Protein AF-A0A4Y8SHI6-F1 (afdb_monomer)

Nearest PDB structures (foldseek):
  4oyd-assembly2_D  TM=6.659E-01  e=3.095E+00  synthetic construct
  1is1-assembly1_A  TM=7.282E-01  e=4.621E+00  Vibrio parahaemolyticus
  3lf9-assembly1_A  TM=6.089E-01  e=2.760E+00  synthetic construct

Sequence (114 aa):
MGCCAHSPGGAVLSSLAGIPQPWLDELYDSSALVTDPDGRAAVLNEMAYAARRRREVDASMLSDMLELVEAARTWALLEHEEAWAIGLLRYESAEEWERDEPGRIVVGRTPEEG

Foldseek 3Di:
DDDDDDDDPCPVVVLCVLPDPVLVVLLPPLVVCLQPVPVSLVVSLVVLVVCVVVVSDDPVSSVVSNVSSVVSSVVSPVSNVVCVVVVVDDPPPVVVVCVVDVPPDPPDDDPDDD

pLDDT: mean 78.76, std 22.14, range [39.06, 98.81]

Mean predicted aligned error: 13.6 Å

Secondary structure (DSSP, 8-state):
----------TTTSSSTTS-HHHHHHHH-HHHHHHSHHHHHHHHHHHHHHHHHTTSS-HHHHHHHHHHHHHHHHHHHHHHHHHHHTTSS----HHHHHHH-TT----PPP----

Solvent-accessible surface area (backbone atoms only — not comparable to full-atom values): 7009 Å² total; per-residue (Å²): 141,79,84,89,87,83,82,76,95,53,77,76,63,67,71,55,66,69,60,60,62,75,60,50,56,58,69,66,36,54,68,57,29,31,74,36,24,69,65,47,36,52,51,52,48,52,50,45,54,49,37,41,75,71,62,64,38,57,7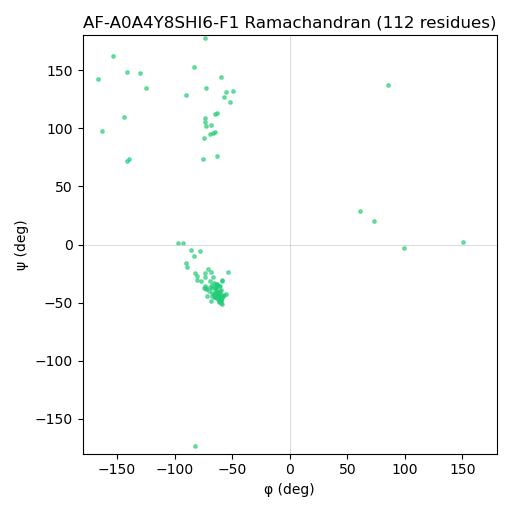4,65,54,44,49,54,50,51,52,50,38,54,53,51,28,57,51,17,49,54,49,30,55,48,33,46,75,73,57,75,49,72,83,81,46,72,66,58,62,50,67,77,53,81,75,80,77,80,79,72,77,79,84,87,77,136

Radius of gyration: 23.11 Å; Cα contacts (8 Å, |Δi|>4): 61; chains: 1; bounding box: 76×30×65 Å

Structure (mmCIF, N/CA/C/O backbone):
data_AF-A0A4Y8SHI6-F1
#
_entry.id   AF-A0A4Y8SHI6-F1
#
loop_
_atom_site.group_PDB
_atom_site.id
_atom_site.type_symbol
_atom_site.label_atom_id
_atom_site.label_alt_id
_atom_site.label_comp_id
_atom_site.label_asym_id
_atom_site.label_entity_id
_atom_site.label_seq_id
_atom_site.pdbx_PDB_ins_code
_atom_site.Cartn_x
_atom_site.Cartn_y
_atom_site.Cartn_z
_atom_site.occupancy
_atom_site.B_iso_or_equiv
_atom_site.auth_seq_id
_atom_site.auth_comp_id
_atom_site.auth_asym_id
_atom_site.auth_atom_id
_atom_site.pdbx_PDB_model_num
ATOM 1 N N . MET A 1 1 ? 39.227 3.615 28.212 1.00 39.31 1 MET A N 1
ATOM 2 C CA . MET A 1 1 ? 38.846 2.202 28.441 1.00 39.31 1 MET A CA 1
ATOM 3 C C . MET A 1 1 ? 37.413 2.207 28.945 1.00 39.31 1 MET A C 1
ATOM 5 O O . MET A 1 1 ? 37.201 2.751 30.011 1.00 39.31 1 MET A O 1
ATOM 9 N N . GLY A 1 2 ? 36.379 1.769 28.243 1.00 42.31 2 GLY A N 1
ATOM 10 C CA . GLY A 1 2 ? 36.229 1.228 26.898 1.00 42.31 2 GLY A CA 1
ATOM 11 C C . GLY A 1 2 ? 34.793 1.510 26.429 1.00 42.31 2 GLY A C 1
ATOM 12 O O . GLY A 1 2 ? 33.929 1.863 27.227 1.00 42.31 2 GLY A O 1
ATOM 13 N N . CYS A 1 3 ? 34.599 1.426 25.120 1.00 40.16 3 CYS A N 1
ATOM 14 C CA . CYS A 1 3 ? 33.350 1.645 24.403 1.00 40.16 3 CYS A CA 1
ATOM 15 C C . CYS A 1 3 ? 32.343 0.486 24.579 1.00 40.16 3 CYS A C 1
ATOM 17 O O . CYS A 1 3 ? 32.707 -0.571 25.091 1.00 40.16 3 CYS A O 1
ATOM 19 N N . CYS A 1 4 ? 31.157 0.686 23.975 1.00 39.06 4 CYS A N 1
ATOM 20 C CA . CYS A 1 4 ? 30.141 -0.308 23.566 1.00 39.06 4 CYS A CA 1
ATOM 21 C C . CYS A 1 4 ? 29.138 -0.707 24.670 1.00 39.06 4 CYS A C 1
ATOM 23 O O . CYS A 1 4 ? 29.529 -0.958 25.796 1.00 39.06 4 CYS A O 1
ATOM 25 N N . ALA A 1 5 ? 27.829 -0.845 24.457 1.00 48.09 5 ALA A N 1
ATOM 26 C CA . ALA A 1 5 ? 26.960 -0.689 23.295 1.00 48.09 5 ALA A CA 1
ATOM 27 C C . ALA A 1 5 ? 25.503 -0.670 23.801 1.00 48.09 5 ALA A C 1
ATOM 29 O O . ALA A 1 5 ? 25.164 -1.449 24.690 1.00 48.09 5 ALA A O 1
ATOM 30 N N . HIS A 1 6 ? 24.642 0.151 23.198 1.00 39.56 6 HIS A N 1
ATOM 31 C CA . HIS A 1 6 ? 23.271 -0.252 22.868 1.00 39.56 6 HIS A CA 1
ATOM 32 C C . HIS A 1 6 ? 22.707 0.720 21.830 1.00 39.56 6 HIS A C 1
ATOM 34 O O . HIS A 1 6 ? 22.259 1.818 22.145 1.00 39.56 6 HIS A O 1
ATOM 40 N N . SER A 1 7 ? 22.777 0.307 20.568 1.00 60.56 7 SER A N 1
ATOM 41 C CA . SER A 1 7 ? 21.741 0.665 19.601 1.00 60.56 7 SER A CA 1
ATOM 42 C C . SER A 1 7 ? 20.605 -0.354 19.785 1.00 60.56 7 SER A C 1
ATOM 44 O O . SER A 1 7 ? 20.878 -1.476 20.221 1.00 60.56 7 SER A O 1
ATOM 46 N N . PRO A 1 8 ? 19.353 -0.003 19.471 1.00 52.66 8 PRO A N 1
ATOM 47 C CA . PRO A 1 8 ? 18.945 -0.291 18.102 1.00 52.66 8 PRO A CA 1
ATOM 48 C C . PRO A 1 8 ? 18.068 0.803 17.489 1.00 52.66 8 PRO A C 1
ATOM 50 O O . PRO A 1 8 ? 17.258 1.446 18.155 1.00 52.66 8 PRO A O 1
ATOM 53 N N . GLY A 1 9 ? 18.197 0.964 16.173 1.00 46.09 9 GLY A N 1
ATOM 54 C CA . GLY A 1 9 ? 17.238 1.670 15.328 1.00 46.09 9 GLY A CA 1
ATOM 55 C C . GLY A 1 9 ? 15.871 0.979 15.323 1.00 46.09 9 GLY A C 1
ATOM 56 O O . GLY A 1 9 ? 15.524 0.295 14.371 1.00 46.09 9 GLY A O 1
ATOM 57 N N . GLY A 1 10 ? 15.102 1.153 16.399 1.00 39.72 10 GLY A N 1
ATOM 58 C CA . GLY A 1 10 ? 13.770 0.566 16.589 1.00 39.72 10 GLY A CA 1
ATOM 59 C C . GLY A 1 10 ? 12.598 1.488 16.242 1.00 39.72 10 GLY A C 1
ATOM 60 O O . GLY A 1 10 ? 11.451 1.087 16.402 1.00 39.72 10 GLY A O 1
ATOM 61 N N . ALA A 1 11 ? 12.846 2.714 15.774 1.00 45.44 11 ALA A N 1
ATOM 62 C CA . ALA A 1 11 ? 11.770 3.682 15.537 1.00 45.44 11 ALA A CA 1
ATOM 63 C C . ALA A 1 11 ? 10.842 3.300 14.366 1.00 45.44 11 ALA A C 1
ATOM 65 O O . ALA A 1 11 ? 9.686 3.703 14.363 1.00 45.44 11 ALA A O 1
ATOM 66 N N . VAL A 1 12 ? 11.309 2.481 13.416 1.00 50.34 12 VAL A N 1
ATOM 67 C CA . VAL A 1 12 ? 10.492 2.041 12.269 1.00 50.34 12 VAL A CA 1
ATOM 68 C C . VAL A 1 12 ? 9.571 0.857 12.592 1.00 50.34 12 VAL A C 1
ATOM 70 O O . VAL A 1 12 ? 8.528 0.716 11.968 1.00 50.34 12 VAL A O 1
ATOM 73 N N . LEU A 1 13 ? 9.890 0.033 13.601 1.00 45.22 13 LEU A N 1
ATOM 74 C CA . LEU A 1 13 ? 9.081 -1.151 13.940 1.00 45.22 13 LEU A CA 1
ATOM 75 C C . LEU A 1 13 ? 7.950 -0.865 14.942 1.00 45.22 13 LEU A C 1
ATOM 77 O O . LEU A 1 13 ? 6.986 -1.624 14.988 1.00 45.22 13 LEU A O 1
ATOM 81 N N . SER A 1 14 ? 8.008 0.238 15.699 1.00 50.69 14 SER A N 1
ATOM 82 C CA . SER A 1 14 ? 6.892 0.641 16.574 1.00 50.69 14 SER A CA 1
ATOM 83 C C . SER A 1 14 ? 5.664 1.161 15.809 1.00 50.69 14 SER A C 1
ATOM 85 O O . SER A 1 14 ? 4.574 1.129 16.370 1.00 50.69 14 SER A O 1
ATOM 87 N N . SER A 1 15 ? 5.814 1.613 14.555 1.00 58.06 15 SER A N 1
ATOM 88 C CA . SER A 1 15 ? 4.712 2.136 13.716 1.00 58.06 15 SER A CA 1
ATOM 89 C C . SER A 1 15 ? 3.869 1.027 13.062 1.00 58.06 15 SER A C 1
ATOM 91 O O . SER A 1 15 ? 2.673 1.203 12.861 1.00 58.06 15 SER A O 1
ATOM 93 N N . LEU A 1 16 ? 4.438 -0.161 12.823 1.00 65.88 16 LEU A N 1
ATOM 94 C CA . LEU A 1 16 ? 3.704 -1.298 12.240 1.00 65.88 16 LEU A CA 1
ATOM 95 C C . LEU A 1 16 ? 2.898 -2.104 13.275 1.00 65.88 16 LEU A C 1
ATOM 97 O O . LEU A 1 16 ? 2.115 -2.986 12.915 1.00 65.88 16 LEU A O 1
ATOM 101 N N . ALA A 1 17 ? 3.095 -1.840 14.570 1.00 76.00 17 ALA A N 1
ATOM 102 C CA . ALA A 1 17 ? 2.379 -2.532 15.631 1.00 76.00 17 ALA A CA 1
ATOM 103 C C . ALA A 1 17 ? 0.877 -2.203 15.558 1.00 76.00 17 ALA A C 1
ATOM 105 O O . ALA A 1 17 ? 0.463 -1.077 15.815 1.00 76.00 17 ALA A O 1
ATOM 106 N N . GLY A 1 18 ? 0.060 -3.203 15.223 1.00 82.56 18 GLY A N 1
ATOM 107 C CA . GLY A 1 18 ? -1.389 -3.043 15.060 1.00 82.56 18 GLY A CA 1
ATOM 108 C C . GLY A 1 18 ? -1.858 -2.889 13.611 1.00 82.56 18 GLY A C 1
ATOM 109 O O . GLY A 1 18 ? -3.065 -2.881 13.384 1.00 82.56 18 GLY A O 1
ATOM 110 N N . ILE A 1 19 ? -0.948 -2.848 12.629 1.00 91.75 19 ILE A N 1
ATOM 111 C CA . ILE A 1 19 ? -1.334 -2.936 11.217 1.00 91.75 19 ILE A CA 1
ATOM 112 C C . ILE A 1 19 ? -1.766 -4.380 10.889 1.00 91.75 19 ILE A C 1
ATOM 114 O O . ILE A 1 19 ? -1.081 -5.333 11.287 1.00 91.75 19 ILE A O 1
ATOM 118 N N . PRO A 1 20 ? -2.887 -4.578 10.165 1.00 95.19 20 PRO A N 1
ATOM 119 C CA . PRO A 1 20 ? -3.344 -5.905 9.769 1.00 95.19 20 PRO A CA 1
ATOM 120 C C . PRO A 1 20 ? -2.289 -6.664 8.956 1.00 95.19 20 PRO A C 1
ATOM 122 O O . PRO A 1 20 ? -1.827 -6.181 7.925 1.00 95.19 20 PRO A O 1
ATOM 125 N N . GLN A 1 21 ? -1.961 -7.890 9.378 1.00 95.25 21 GLN A N 1
ATOM 126 C CA . GLN A 1 21 ? -0.991 -8.740 8.672 1.00 95.25 21 GLN A CA 1
ATOM 127 C C . GLN A 1 21 ? -1.329 -8.966 7.191 1.00 95.25 21 GLN A C 1
ATOM 129 O O . GLN A 1 21 ? -0.431 -8.778 6.384 1.00 95.25 21 GLN A O 1
ATOM 134 N N . PRO A 1 22 ? -2.592 -9.224 6.785 1.00 96.62 22 PRO A N 1
ATOM 135 C CA . PRO A 1 22 ? -2.906 -9.398 5.365 1.00 96.62 22 PRO A CA 1
ATOM 136 C C . PRO A 1 22 ? -2.545 -8.184 4.503 1.00 96.62 22 PRO A C 1
ATOM 138 O O . PRO A 1 22 ? -2.221 -8.335 3.333 1.00 96.62 22 PRO A O 1
ATOM 141 N N . TRP A 1 23 ? -2.605 -6.976 5.072 1.00 97.81 23 TRP A N 1
ATOM 142 C CA . TRP A 1 23 ? -2.190 -5.760 4.375 1.00 97.81 23 TRP A CA 1
ATOM 143 C C . TRP A 1 23 ? -0.665 -5.661 4.254 1.00 97.81 23 TRP A C 1
ATOM 145 O O . TRP A 1 23 ? -0.166 -5.212 3.230 1.00 97.81 23 TRP A O 1
ATOM 155 N N . LEU A 1 24 ? 0.079 -6.116 5.266 1.00 97.31 24 LEU A N 1
ATOM 156 C CA . LEU A 1 24 ? 1.541 -6.185 5.199 1.00 97.31 24 LEU A CA 1
ATOM 157 C C . LEU A 1 24 ? 2.019 -7.262 4.226 1.00 97.31 24 LEU A C 1
ATOM 159 O O . LEU A 1 24 ? 2.960 -7.009 3.487 1.00 97.31 24 LEU A O 1
ATOM 163 N N . ASP A 1 25 ? 1.365 -8.423 4.196 1.00 97.25 25 ASP A N 1
ATOM 164 C CA . ASP A 1 25 ? 1.676 -9.494 3.243 1.00 97.25 25 ASP A CA 1
ATOM 165 C C . ASP A 1 25 ? 1.537 -8.990 1.799 1.00 97.25 25 ASP A C 1
ATOM 167 O O . ASP A 1 25 ? 2.412 -9.214 0.969 1.00 97.25 25 ASP A O 1
ATOM 171 N N . GLU A 1 26 ? 0.462 -8.245 1.532 1.00 97.38 26 GLU A N 1
ATOM 172 C CA . GLU A 1 26 ? 0.214 -7.576 0.257 1.00 97.38 26 GLU A CA 1
ATOM 173 C C . GLU A 1 26 ? 1.285 -6.515 -0.062 1.00 97.38 26 GLU A C 1
ATOM 175 O O . GLU A 1 26 ? 1.826 -6.494 -1.163 1.00 97.38 26 GLU A O 1
ATOM 180 N N . LEU A 1 27 ? 1.640 -5.663 0.909 1.00 97.31 27 LEU A N 1
ATOM 181 C CA . LEU A 1 27 ? 2.668 -4.627 0.744 1.00 97.31 27 LEU A CA 1
ATOM 182 C C . LEU A 1 27 ? 4.064 -5.223 0.497 1.00 97.31 27 LEU A C 1
ATOM 184 O O . LEU A 1 27 ? 4.877 -4.631 -0.209 1.00 97.31 27 LEU A O 1
ATOM 188 N N . TYR A 1 28 ? 4.366 -6.370 1.105 1.00 96.31 28 TYR A N 1
ATOM 189 C CA . TYR A 1 28 ? 5.663 -7.030 0.985 1.00 96.31 28 TYR A CA 1
ATOM 190 C C . TYR A 1 28 ? 5.779 -7.946 -0.236 1.00 96.31 28 TYR A C 1
ATOM 192 O O . TYR A 1 28 ? 6.885 -8.418 -0.517 1.00 96.31 28 TYR A O 1
ATOM 200 N N . ASP A 1 29 ? 4.706 -8.150 -1.005 1.00 97.44 29 ASP A N 1
ATOM 201 C CA . ASP A 1 29 ? 4.790 -8.768 -2.328 1.00 97.44 29 ASP A CA 1
ATOM 202 C C . ASP A 1 29 ? 5.350 -7.769 -3.352 1.00 97.44 29 ASP A C 1
ATOM 204 O O . ASP A 1 29 ? 4.658 -7.213 -4.210 1.00 97.44 29 ASP A O 1
ATOM 208 N N . SER A 1 30 ? 6.658 -7.539 -3.244 1.00 94.19 30 SER A N 1
ATOM 209 C CA . SER A 1 30 ? 7.400 -6.639 -4.121 1.00 94.19 30 SER A CA 1
ATOM 210 C C . SER A 1 30 ? 7.299 -7.050 -5.589 1.00 94.19 30 SER A C 1
ATOM 212 O O . SER A 1 30 ? 7.280 -6.189 -6.463 1.00 94.19 30 SER A O 1
ATOM 214 N N . SER A 1 31 ? 7.178 -8.349 -5.874 1.00 93.75 31 SER A N 1
ATOM 215 C CA . SER A 1 31 ? 7.055 -8.855 -7.240 1.00 93.75 31 SER A CA 1
ATOM 216 C C . SER A 1 31 ? 5.730 -8.452 -7.888 1.00 93.75 31 SER A C 1
ATOM 218 O O . SER A 1 31 ? 5.719 -7.969 -9.024 1.00 93.75 31 SER A O 1
ATOM 220 N N . ALA A 1 32 ? 4.622 -8.574 -7.150 1.00 94.31 32 ALA A N 1
ATOM 221 C CA . ALA A 1 32 ? 3.315 -8.125 -7.604 1.00 94.31 32 ALA A CA 1
ATOM 222 C C . ALA A 1 32 ? 3.276 -6.600 -7.751 1.00 94.31 32 ALA A C 1
ATOM 224 O O . ALA A 1 32 ? 2.769 -6.102 -8.756 1.00 94.31 32 ALA A O 1
ATOM 225 N N . LEU A 1 33 ? 3.854 -5.865 -6.792 1.00 95.31 33 LEU A N 1
ATOM 226 C CA . LEU A 1 33 ? 3.940 -4.403 -6.841 1.00 95.31 33 LEU A CA 1
ATOM 227 C C . LEU A 1 33 ? 4.707 -3.910 -8.068 1.00 95.31 33 LEU A C 1
ATOM 229 O O . LEU A 1 33 ? 4.210 -3.040 -8.768 1.00 95.31 33 LEU A O 1
ATOM 233 N N . VAL A 1 34 ? 5.881 -4.471 -8.366 1.00 95.81 34 VAL A N 1
ATOM 234 C CA . VAL A 1 34 ? 6.663 -4.079 -9.553 1.00 95.81 34 VAL A CA 1
ATOM 235 C C . VAL A 1 34 ? 5.939 -4.450 -10.847 1.00 95.81 34 VAL A C 1
ATOM 237 O O . VAL A 1 34 ? 6.050 -3.734 -11.835 1.00 95.81 34 VAL A O 1
ATOM 240 N N . THR A 1 35 ? 5.177 -5.545 -10.871 1.00 94.38 35 THR A N 1
ATOM 241 C CA . THR A 1 35 ? 4.463 -5.983 -12.083 1.00 94.38 35 THR A CA 1
ATOM 242 C C . THR A 1 35 ? 3.238 -5.114 -12.391 1.00 94.38 35 THR A C 1
ATOM 244 O O . THR A 1 35 ? 2.982 -4.827 -13.560 1.00 94.38 35 THR A O 1
ATOM 247 N N . ASP A 1 36 ? 2.502 -4.670 -11.368 1.00 95.81 36 ASP A N 1
ATOM 248 C CA . ASP A 1 36 ? 1.304 -3.825 -11.496 1.00 95.81 36 ASP A CA 1
ATOM 249 C C . ASP A 1 36 ? 1.268 -2.729 -10.404 1.00 95.81 36 ASP A C 1
ATOM 251 O O . ASP A 1 36 ? 0.490 -2.820 -9.447 1.00 95.81 36 ASP A O 1
ATOM 255 N N . PRO A 1 37 ? 2.107 -1.678 -10.512 1.00 96.88 37 PRO A N 1
ATOM 256 C CA . PRO A 1 37 ? 2.261 -0.686 -9.444 1.00 96.88 37 PRO A CA 1
ATOM 257 C C . PRO A 1 37 ? 0.952 0.016 -9.074 1.00 96.88 37 PRO A C 1
ATOM 259 O O . PRO A 1 37 ? 0.615 0.152 -7.896 1.00 96.88 37 PRO A O 1
ATOM 262 N N . ASP A 1 38 ? 0.189 0.446 -10.081 1.00 98.25 38 ASP A N 1
ATOM 263 C CA . ASP A 1 38 ? -1.066 1.169 -9.885 1.00 98.25 38 ASP A CA 1
ATOM 264 C C . ASP A 1 38 ? -2.186 0.261 -9.370 1.00 98.25 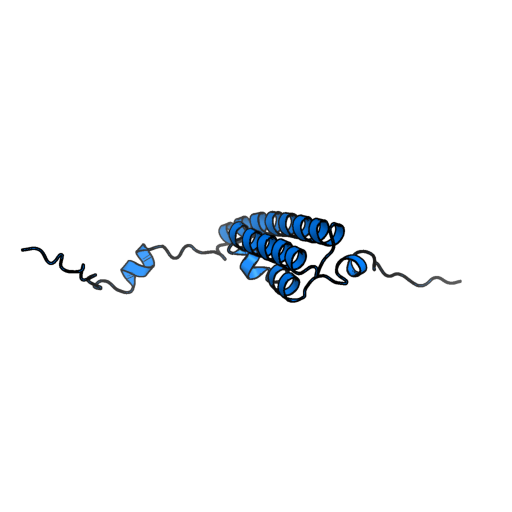38 ASP A C 1
ATOM 266 O O . ASP A 1 38 ? -2.911 0.638 -8.441 1.00 98.25 38 ASP A O 1
ATOM 270 N N . GLY A 1 39 ? -2.334 -0.942 -9.934 1.00 98.00 39 GLY A N 1
ATOM 271 C CA . GLY A 1 39 ? -3.384 -1.867 -9.522 1.00 98.00 39 GLY A CA 1
ATOM 272 C C . GLY A 1 39 ? -3.175 -2.385 -8.102 1.00 98.00 39 GLY A C 1
ATOM 273 O O . GLY A 1 39 ? -4.122 -2.401 -7.309 1.00 98.00 39 GLY A O 1
ATOM 274 N N . ARG A 1 40 ? -1.936 -2.720 -7.717 1.00 98.19 40 ARG A N 1
ATOM 275 C CA . ARG A 1 40 ? -1.627 -3.141 -6.340 1.00 98.19 40 ARG A CA 1
ATOM 276 C C . ARG A 1 40 ? -1.751 -1.995 -5.337 1.00 98.19 40 ARG A C 1
ATOM 278 O O . ARG A 1 40 ? -2.294 -2.205 -4.252 1.00 98.19 40 ARG A O 1
ATOM 285 N N . ALA A 1 41 ? -1.378 -0.766 -5.703 1.00 98.44 41 ALA A N 1
ATOM 286 C CA . ALA A 1 41 ? -1.619 0.402 -4.853 1.00 98.44 41 ALA A CA 1
ATOM 287 C C . ALA A 1 41 ? -3.119 0.638 -4.593 1.00 98.44 41 ALA A C 1
ATOM 289 O O . ALA A 1 41 ? -3.523 0.922 -3.463 1.00 98.44 41 ALA A O 1
ATOM 290 N N . ALA A 1 42 ? -3.973 0.464 -5.607 1.00 98.62 42 ALA A N 1
ATOM 291 C CA . ALA A 1 42 ? -5.423 0.557 -5.436 1.00 98.62 42 ALA A CA 1
ATOM 292 C C . ALA A 1 42 ? -5.966 -0.510 -4.464 1.00 98.62 42 ALA A C 1
ATOM 294 O O . ALA A 1 42 ? -6.786 -0.193 -3.597 1.00 98.62 42 ALA A O 1
ATOM 295 N N . VAL A 1 43 ? -5.475 -1.752 -4.559 1.00 98.44 43 VAL A N 1
ATOM 296 C CA . VAL A 1 43 ? -5.829 -2.842 -3.630 1.00 98.44 43 VAL A CA 1
ATOM 297 C C . VAL A 1 43 ? -5.418 -2.501 -2.196 1.00 98.44 43 VAL A C 1
ATOM 299 O O . VAL A 1 43 ? -6.247 -2.584 -1.286 1.00 98.44 43 VAL A O 1
ATOM 302 N N . LEU A 1 44 ? -4.176 -2.058 -1.990 1.00 98.69 44 LEU A N 1
ATOM 303 C CA . LEU A 1 44 ? -3.663 -1.683 -0.671 1.00 98.69 44 LEU A CA 1
ATOM 304 C C . LEU A 1 44 ? -4.450 -0.525 -0.038 1.00 98.69 44 LEU A C 1
ATOM 306 O O . LEU A 1 44 ? -4.748 -0.573 1.160 1.00 98.69 44 LEU A O 1
ATOM 310 N N . ASN A 1 45 ? -4.832 0.485 -0.826 1.00 98.69 45 ASN A N 1
ATOM 311 C CA . ASN A 1 45 ? -5.678 1.591 -0.369 1.00 98.69 45 ASN A CA 1
ATOM 312 C C . ASN A 1 45 ? -7.055 1.093 0.094 1.00 98.69 45 ASN A C 1
ATOM 314 O O . ASN A 1 45 ? -7.519 1.446 1.182 1.00 98.69 45 ASN A O 1
ATOM 318 N N . GLU A 1 46 ? -7.702 0.224 -0.687 1.00 98.81 46 GLU A N 1
ATOM 319 C CA . GLU A 1 46 ? -8.996 -0.350 -0.306 1.00 98.81 46 GLU A CA 1
ATOM 320 C C . GLU A 1 46 ? -8.909 -1.218 0.948 1.00 98.81 46 GLU A C 1
ATOM 322 O O . GLU A 1 46 ? -9.784 -1.148 1.816 1.00 98.81 46 G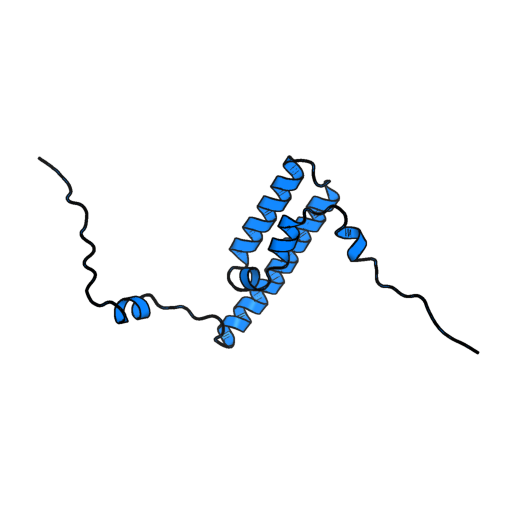LU A O 1
ATOM 327 N N . MET A 1 47 ? -7.841 -2.001 1.089 1.00 98.56 47 MET A N 1
ATOM 328 C CA . MET A 1 47 ? -7.591 -2.791 2.291 1.00 98.56 47 MET A CA 1
ATOM 329 C C . MET A 1 47 ? -7.386 -1.899 3.526 1.00 98.56 47 MET A C 1
ATOM 331 O O . MET A 1 47 ? -7.965 -2.185 4.577 1.00 98.56 47 MET A O 1
ATOM 335 N N . ALA A 1 48 ? -6.658 -0.784 3.401 1.00 98.38 48 ALA A N 1
ATOM 336 C CA . ALA A 1 48 ? -6.480 0.188 4.482 1.00 98.38 48 ALA A CA 1
ATOM 337 C C . ALA A 1 48 ? -7.816 0.826 4.902 1.00 98.38 48 ALA A C 1
ATOM 339 O O . ALA A 1 48 ? -8.177 0.845 6.087 1.00 98.38 48 ALA A O 1
ATOM 340 N N . TYR A 1 49 ? -8.625 1.267 3.933 1.00 98.56 49 TYR A N 1
ATOM 341 C CA . TYR A 1 49 ? -9.962 1.783 4.222 1.00 98.56 49 TYR A CA 1
ATOM 342 C C . TYR A 1 49 ? -10.892 0.709 4.803 1.00 98.56 49 TYR A C 1
ATOM 344 O O . TYR A 1 49 ? -11.698 1.009 5.689 1.00 98.56 49 TYR A O 1
ATOM 352 N N . ALA A 1 50 ? -10.793 -0.546 4.360 1.00 98.50 50 ALA A N 1
ATOM 353 C CA . ALA A 1 50 ? -11.563 -1.654 4.914 1.00 98.50 50 ALA A CA 1
ATOM 354 C C . ALA A 1 50 ? -11.208 -1.918 6.385 1.00 98.50 50 ALA A C 1
ATOM 356 O O . ALA A 1 50 ? -12.120 -2.032 7.209 1.00 98.50 50 ALA A O 1
ATOM 357 N N . ALA A 1 51 ? -9.918 -1.934 6.730 1.00 97.88 51 ALA A N 1
ATOM 358 C CA . ALA A 1 51 ? -9.444 -2.061 8.107 1.00 97.88 51 ALA A CA 1
ATOM 359 C C . ALA A 1 51 ? -9.973 -0.918 8.990 1.00 97.88 51 ALA A C 1
ATOM 361 O O . ALA A 1 51 ? -10.506 -1.150 10.081 1.00 97.88 51 ALA A O 1
ATOM 362 N N . ARG A 1 52 ? -9.949 0.324 8.483 1.00 97.88 52 ARG A N 1
ATOM 363 C CA . ARG A 1 52 ? -10.537 1.483 9.172 1.00 97.88 52 ARG A CA 1
ATOM 364 C C . ARG A 1 52 ? -12.039 1.320 9.404 1.00 97.88 52 ARG A C 1
ATOM 366 O O . ARG A 1 52 ? -12.521 1.601 10.502 1.00 97.88 52 ARG A O 1
ATOM 373 N N . ARG A 1 53 ? -12.796 0.862 8.398 1.00 98.12 53 ARG A N 1
ATOM 374 C CA . ARG A 1 53 ? -14.248 0.617 8.520 1.00 98.12 53 ARG A CA 1
ATOM 375 C C . ARG A 1 53 ? -14.558 -0.437 9.586 1.00 98.12 53 ARG A C 1
ATOM 377 O O . ARG A 1 53 ? -15.540 -0.292 10.312 1.00 98.12 53 ARG A O 1
ATOM 384 N 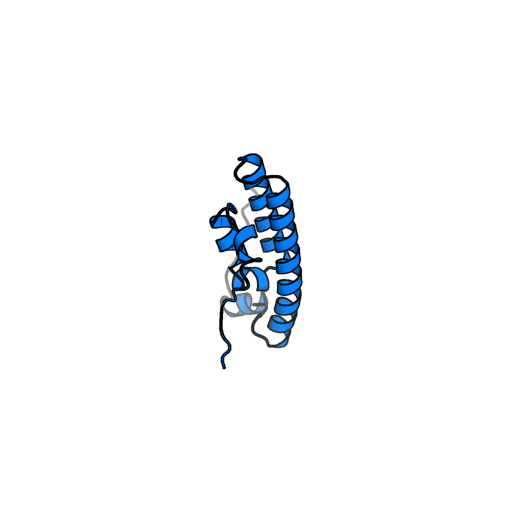N . ARG A 1 54 ? -13.702 -1.454 9.716 1.00 97.56 54 ARG A N 1
ATOM 385 C CA . ARG A 1 54 ? -13.783 -2.496 10.756 1.00 97.56 54 ARG A CA 1
ATOM 386 C C . ARG A 1 54 ? -13.268 -2.043 12.123 1.00 97.56 54 ARG A C 1
ATOM 388 O O . ARG A 1 54 ? -13.447 -2.767 13.096 1.00 97.56 54 ARG A O 1
ATOM 395 N N . ARG A 1 55 ? -12.706 -0.830 12.212 1.00 96.56 55 ARG A N 1
ATOM 396 C CA . ARG A 1 55 ? -12.069 -0.262 13.411 1.00 96.56 55 ARG A CA 1
ATOM 397 C C . ARG A 1 55 ? -10.862 -1.074 13.893 1.00 96.56 55 ARG A C 1
ATOM 399 O O . ARG A 1 55 ? -10.561 -1.063 15.081 1.00 96.56 55 ARG A O 1
ATOM 406 N N . GLU A 1 56 ? -10.184 -1.758 12.974 1.00 96.25 56 GLU A N 1
ATOM 407 C CA . GLU A 1 56 ? -8.927 -2.466 13.248 1.00 96.25 56 GLU A CA 1
ATOM 408 C C . GLU A 1 56 ? -7.761 -1.477 13.407 1.00 96.25 56 GLU A C 1
ATOM 410 O O . GLU A 1 56 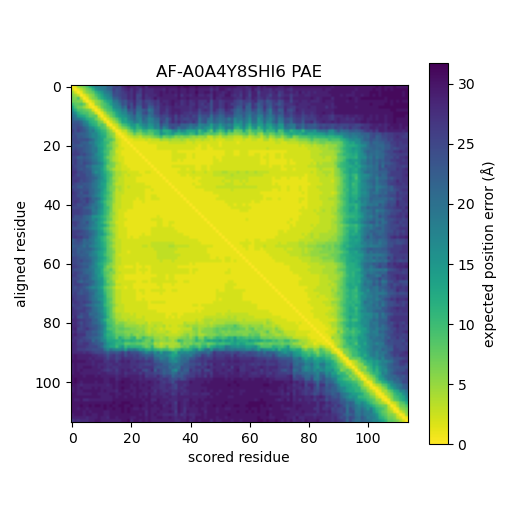? -6.831 -1.746 14.157 1.00 96.25 56 GLU A O 1
ATOM 415 N N . VAL A 1 57 ? -7.851 -0.309 12.754 1.00 96.50 57 VAL A N 1
ATOM 416 C CA . VAL A 1 57 ? -6.832 0.750 12.779 1.00 96.50 57 VAL A CA 1
ATOM 417 C C . VAL A 1 57 ? -7.427 2.124 13.088 1.00 96.50 57 VAL A C 1
ATOM 419 O O . VAL A 1 57 ? -8.568 2.449 12.718 1.00 96.50 57 VAL A O 1
ATOM 422 N N . ASP A 1 58 ? -6.641 2.961 13.765 1.00 95.81 58 ASP A N 1
ATOM 423 C CA . ASP A 1 58 ? -7.014 4.343 14.045 1.00 95.81 58 ASP A CA 1
ATOM 424 C C . ASP A 1 58 ? -6.717 5.292 12.858 1.00 95.81 58 ASP A C 1
ATOM 426 O O . ASP A 1 58 ? -6.506 4.858 11.728 1.00 95.81 58 ASP A O 1
ATOM 430 N N . ALA A 1 59 ? -6.896 6.604 13.065 1.00 95.94 59 ALA A N 1
ATOM 431 C CA . ALA A 1 59 ? -6.785 7.573 11.972 1.00 95.94 59 ALA A CA 1
ATOM 432 C C . ALA A 1 59 ? -5.321 7.851 11.622 1.00 95.94 59 ALA A C 1
ATOM 434 O O . ALA A 1 59 ? -5.024 8.116 10.463 1.00 95.94 59 ALA A O 1
ATOM 435 N N . SER A 1 60 ? -4.442 7.776 12.624 1.00 94.38 60 SER A N 1
ATOM 436 C CA . SER A 1 60 ? -3.003 7.926 12.445 1.00 94.38 60 SER A CA 1
ATOM 437 C C . SER A 1 60 ? -2.469 6.731 11.673 1.00 94.38 60 SER A C 1
ATOM 439 O O . SER A 1 60 ? -1.845 6.911 10.640 1.00 94.38 60 SER A O 1
ATOM 441 N N . MET A 1 61 ? -2.832 5.518 12.097 1.00 95.81 61 MET A N 1
ATOM 442 C CA . MET A 1 61 ? -2.454 4.283 11.410 1.00 95.81 61 MET A CA 1
ATOM 443 C C . MET A 1 61 ? -2.971 4.241 9.970 1.00 95.81 61 MET A C 1
ATOM 445 O O . MET A 1 61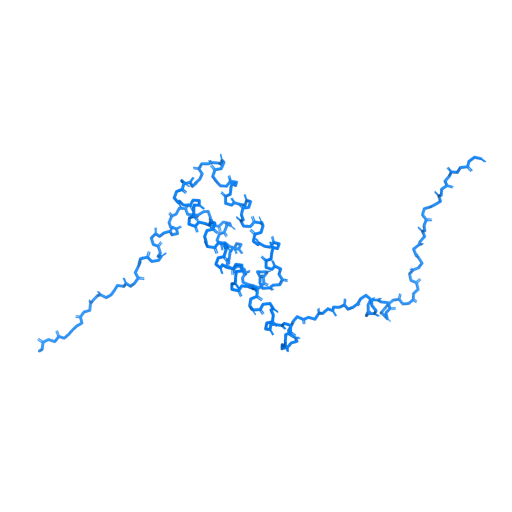 ? -2.256 3.798 9.081 1.00 95.81 61 MET A O 1
ATOM 449 N N . LEU A 1 62 ? -4.194 4.723 9.711 1.00 97.25 62 LEU A N 1
ATOM 450 C CA . LEU A 1 62 ? -4.686 4.848 8.337 1.00 97.25 62 LEU A CA 1
ATOM 451 C C . LEU A 1 62 ? -3.816 5.804 7.507 1.00 97.25 62 LEU A C 1
ATOM 453 O O . LEU A 1 62 ? -3.536 5.485 6.358 1.00 97.25 62 LEU A O 1
ATOM 457 N N . SER A 1 63 ? -3.410 6.952 8.062 1.00 97.00 63 SER A N 1
ATOM 458 C CA . SER A 1 63 ? -2.503 7.883 7.370 1.00 97.00 63 SER A CA 1
ATOM 459 C C . SER A 1 63 ? -1.189 7.190 7.026 1.00 97.00 63 SER A C 1
ATOM 461 O O . SER A 1 63 ? -0.821 7.152 5.857 1.00 97.00 63 SER A O 1
ATOM 463 N N . ASP A 1 64 ? -0.561 6.545 8.013 1.00 95.62 64 ASP A N 1
ATOM 464 C CA . ASP A 1 64 ? 0.700 5.820 7.839 1.00 95.62 64 ASP A CA 1
ATOM 465 C C . ASP A 1 64 ? 0.577 4.732 6.759 1.00 95.62 64 ASP A C 1
ATOM 467 O O . ASP A 1 64 ? 1.445 4.603 5.898 1.00 95.62 64 ASP A O 1
ATOM 471 N N . MET A 1 65 ? -0.525 3.970 6.755 1.00 97.56 65 MET A N 1
ATOM 472 C CA . MET A 1 65 ? -0.791 2.960 5.727 1.00 97.56 65 MET A CA 1
ATOM 473 C C . MET A 1 65 ? -0.858 3.588 4.332 1.00 97.56 65 MET A C 1
ATOM 475 O O . MET A 1 65 ? -0.178 3.108 3.433 1.00 97.56 65 MET A O 1
ATOM 479 N N . LEU A 1 66 ? -1.637 4.657 4.140 1.00 98.25 66 LEU A N 1
ATOM 480 C CA . LEU A 1 66 ? -1.784 5.312 2.833 1.00 98.25 66 LEU A CA 1
ATOM 481 C C . LEU A 1 66 ? -0.469 5.952 2.354 1.00 98.25 66 LEU A C 1
ATOM 483 O O . LEU A 1 66 ? -0.146 5.890 1.169 1.00 98.25 66 LEU A O 1
ATOM 487 N N . GLU A 1 67 ? 0.314 6.523 3.268 1.00 97.62 67 GLU A N 1
ATOM 488 C CA . GLU A 1 67 ? 1.641 7.069 2.968 1.00 97.62 67 GLU A CA 1
ATOM 489 C C . GLU A 1 67 ? 2.619 5.971 2.530 1.00 97.62 67 GLU A C 1
ATOM 491 O O . GLU A 1 67 ? 3.349 6.141 1.551 1.00 97.62 67 GLU A O 1
ATOM 496 N N . LEU A 1 68 ? 2.594 4.813 3.198 1.00 97.38 68 LEU A N 1
ATOM 497 C CA . LEU A 1 68 ? 3.372 3.641 2.799 1.00 97.38 68 LEU A CA 1
ATOM 498 C C . LEU A 1 68 ? 2.940 3.096 1.431 1.00 97.38 68 LEU A C 1
ATOM 500 O O . LEU A 1 68 ? 3.810 2.707 0.654 1.00 97.38 68 LEU A O 1
ATOM 504 N N . VAL A 1 69 ? 1.638 3.104 1.105 1.00 98.44 69 VAL A N 1
ATOM 505 C CA . VAL A 1 69 ? 1.157 2.720 -0.236 1.00 98.44 69 VAL A CA 1
ATOM 506 C C . VAL A 1 69 ? 1.749 3.630 -1.306 1.00 98.44 69 VAL A C 1
ATOM 508 O O . VAL A 1 69 ? 2.261 3.128 -2.303 1.00 98.44 69 VAL A O 1
ATOM 511 N N . GLU A 1 70 ? 1.720 4.950 -1.116 1.00 98.38 70 GLU A N 1
ATOM 512 C CA . GLU A 1 70 ? 2.246 5.879 -2.125 1.00 98.38 70 GLU A CA 1
ATOM 513 C C . GLU A 1 70 ? 3.771 5.766 -2.269 1.00 98.38 70 GLU A C 1
ATOM 515 O O . GLU A 1 70 ? 4.303 5.814 -3.382 1.00 98.38 70 GLU A O 1
ATOM 520 N N . ALA A 1 71 ? 4.484 5.552 -1.159 1.00 98.00 71 ALA A N 1
ATOM 521 C CA . ALA A 1 71 ? 5.920 5.297 -1.186 1.00 98.00 71 ALA A CA 1
ATOM 522 C C . ALA A 1 71 ? 6.249 3.998 -1.943 1.00 98.00 71 ALA A C 1
ATOM 524 O O . ALA A 1 71 ? 7.129 3.996 -2.808 1.00 98.00 71 ALA A O 1
ATOM 525 N N . ALA A 1 72 ? 5.515 2.916 -1.668 1.00 97.88 72 ALA A N 1
ATOM 526 C CA . ALA A 1 72 ? 5.675 1.637 -2.352 1.00 97.88 72 ALA A CA 1
ATOM 527 C C . ALA A 1 72 ? 5.333 1.740 -3.843 1.00 97.88 72 ALA A C 1
ATOM 529 O O . ALA A 1 72 ? 6.082 1.232 -4.672 1.00 97.88 72 ALA A O 1
ATOM 530 N N . ARG A 1 73 ? 4.260 2.457 -4.196 1.00 98.31 73 ARG A N 1
ATOM 531 C CA . ARG A 1 73 ? 3.866 2.734 -5.583 1.00 98.31 73 ARG A CA 1
ATOM 532 C C . ARG A 1 73 ? 4.951 3.503 -6.334 1.00 98.31 73 ARG A C 1
ATOM 534 O O . ARG A 1 73 ? 5.305 3.130 -7.447 1.00 98.31 73 ARG A O 1
ATOM 541 N N . THR A 1 74 ? 5.495 4.556 -5.725 1.00 98.25 74 THR A N 1
ATOM 542 C CA . THR A 1 74 ? 6.561 5.369 -6.333 1.00 98.25 74 THR A CA 1
ATOM 543 C C . THR A 1 74 ? 7.817 4.539 -6.588 1.00 98.25 74 THR A C 1
ATOM 545 O O . THR A 1 74 ? 8.397 4.625 -7.667 1.00 98.25 74 THR A O 1
ATOM 548 N N . TRP A 1 75 ? 8.222 3.709 -5.622 1.00 97.62 75 TRP A N 1
ATOM 549 C CA . TRP A 1 75 ? 9.329 2.769 -5.807 1.00 97.62 75 TRP A CA 1
ATOM 550 C C . TRP A 1 75 ? 9.028 1.757 -6.921 1.00 97.62 75 TRP A C 1
ATOM 552 O O . TRP A 1 75 ? 9.824 1.606 -7.842 1.00 97.62 75 TRP A O 1
ATOM 562 N N . ALA A 1 76 ? 7.853 1.129 -6.887 1.00 97.12 76 ALA A N 1
ATOM 563 C CA . ALA A 1 76 ? 7.465 0.105 -7.845 1.00 97.12 76 ALA A CA 1
ATOM 564 C C . ALA A 1 76 ? 7.378 0.633 -9.283 1.00 97.12 76 ALA A C 1
ATOM 566 O O . ALA A 1 76 ? 7.722 -0.096 -10.202 1.00 97.12 76 ALA A O 1
ATOM 567 N N . LEU A 1 77 ? 6.977 1.891 -9.495 1.00 96.25 77 LEU A N 1
ATOM 568 C CA . LEU A 1 77 ? 7.004 2.522 -10.819 1.00 96.25 77 LEU A CA 1
ATOM 569 C C . LEU A 1 77 ? 8.428 2.630 -11.381 1.00 96.25 77 LEU A C 1
ATOM 571 O O . LEU A 1 77 ? 8.640 2.330 -12.553 1.00 96.25 77 LEU A O 1
ATOM 575 N N . LEU A 1 78 ? 9.403 3.011 -10.551 1.00 95.06 78 LEU A N 1
ATOM 576 C CA . LEU A 1 78 ? 10.807 3.094 -10.968 1.00 95.06 78 LEU A CA 1
ATOM 577 C C . LEU A 1 78 ? 11.363 1.709 -11.324 1.00 95.06 78 LEU A C 1
ATOM 579 O O . LEU A 1 78 ? 11.990 1.534 -12.366 1.00 95.06 78 LEU A O 1
ATOM 583 N N . GLU A 1 79 ? 11.086 0.712 -10.488 1.00 92.94 79 GLU A N 1
ATOM 584 C CA . GLU A 1 79 ? 11.507 -0.673 -10.726 1.00 92.94 79 GLU A CA 1
ATOM 585 C C . GLU A 1 79 ? 10.790 -1.299 -11.924 1.00 92.94 79 GLU A C 1
ATOM 587 O O . GLU A 1 79 ? 11.384 -2.085 -12.653 1.00 92.94 79 GLU A O 1
ATOM 592 N N . HIS A 1 80 ? 9.521 -0.953 -12.158 1.00 90.50 80 HIS A N 1
ATOM 593 C CA . HIS A 1 80 ? 8.761 -1.404 -13.321 1.00 90.50 80 HIS A CA 1
ATOM 594 C C . HIS A 1 80 ? 9.438 -0.932 -14.607 1.00 90.50 80 HIS A C 1
ATOM 596 O O . HIS A 1 80 ? 9.673 -1.729 -15.515 1.00 90.50 80 HIS A O 1
ATOM 602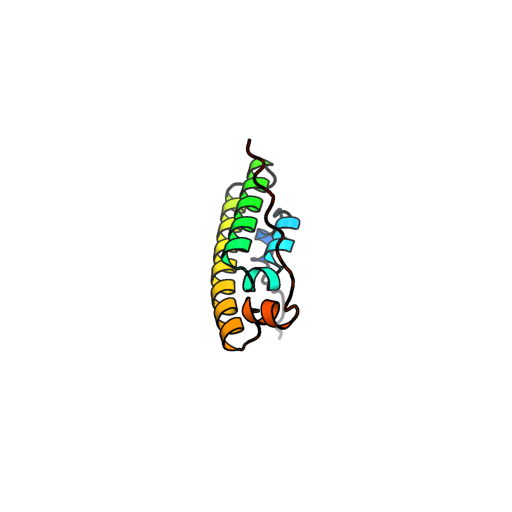 N N . GLU A 1 81 ? 9.807 0.351 -14.670 1.00 88.62 81 GLU A N 1
ATOM 603 C CA . GLU A 1 81 ? 10.551 0.919 -15.795 1.00 88.62 81 GLU A CA 1
ATOM 604 C C . GLU A 1 81 ? 11.911 0.232 -15.992 1.00 88.62 81 GLU A C 1
ATOM 606 O O . GLU A 1 81 ? 12.262 -0.121 -17.122 1.00 88.62 81 GLU A O 1
ATOM 611 N N . GLU A 1 82 ? 12.659 -0.019 -14.913 1.00 86.25 82 GLU A N 1
ATOM 612 C CA . GLU A 1 82 ? 13.933 -0.740 -14.990 1.00 86.25 82 GLU A CA 1
ATOM 613 C C . GLU A 1 82 ? 13.738 -2.182 -15.471 1.00 86.25 82 GLU A C 1
ATOM 615 O O . GLU A 1 82 ? 14.441 -2.626 -16.380 1.00 86.25 82 GLU A O 1
ATOM 620 N N . ALA A 1 83 ? 12.747 -2.895 -14.936 1.00 84.69 83 ALA A N 1
ATOM 621 C CA . ALA A 1 83 ? 12.436 -4.272 -15.298 1.00 84.69 83 ALA A CA 1
ATOM 622 C C . ALA A 1 83 ? 12.044 -4.410 -16.779 1.00 84.69 83 ALA A C 1
ATOM 624 O O . ALA A 1 83 ? 12.430 -5.392 -17.423 1.00 84.69 83 ALA A O 1
ATOM 625 N N . TRP A 1 84 ? 11.351 -3.417 -17.347 1.00 83.19 84 TRP A N 1
ATOM 626 C CA . TRP A 1 84 ? 11.144 -3.310 -18.794 1.00 83.19 84 TRP A CA 1
ATOM 627 C C . TRP A 1 84 ? 12.448 -3.048 -19.550 1.00 83.19 84 TRP A C 1
ATOM 629 O O . TRP A 1 84 ? 12.711 -3.697 -20.563 1.00 83.19 84 TRP A O 1
ATOM 639 N N . ALA A 1 85 ? 13.285 -2.127 -19.065 1.00 84.56 85 ALA A N 1
ATOM 640 C CA . ALA A 1 85 ? 14.537 -1.756 -19.721 1.00 84.56 85 ALA A CA 1
ATOM 641 C C . ALA A 1 85 ? 15.541 -2.920 -19.803 1.00 84.56 85 ALA A C 1
ATOM 643 O O . ALA A 1 85 ? 16.255 -3.046 -20.800 1.00 84.56 85 ALA A O 1
ATOM 644 N N . ILE A 1 86 ? 15.580 -3.788 -18.787 1.00 85.31 86 ILE A N 1
ATOM 645 C CA . ILE A 1 86 ? 16.461 -4.968 -18.747 1.00 85.31 86 ILE A CA 1
ATOM 646 C C . ILE A 1 86 ? 15.800 -6.246 -19.290 1.00 85.31 86 ILE A C 1
ATOM 648 O O . ILE A 1 86 ? 16.432 -7.303 -19.306 1.00 85.31 86 ILE A O 1
ATOM 652 N N . GLY A 1 87 ? 14.549 -6.160 -19.755 1.00 83.19 87 GLY A N 1
ATOM 653 C CA . GLY A 1 87 ? 13.821 -7.264 -20.384 1.00 83.19 87 GLY A CA 1
ATOM 654 C C . GLY A 1 87 ? 13.355 -8.367 -19.427 1.00 83.19 87 GLY A C 1
ATOM 655 O O . GLY A 1 87 ? 13.094 -9.480 -19.883 1.00 83.19 87 GLY A O 1
ATOM 656 N N . LEU A 1 88 ? 13.263 -8.086 -18.121 1.00 80.12 88 LEU A N 1
ATOM 657 C CA . LEU A 1 88 ? 12.651 -8.998 -17.146 1.00 80.12 88 LEU A CA 1
ATOM 658 C C . LEU A 1 88 ? 11.128 -9.030 -17.291 1.00 80.12 88 LEU A C 1
ATOM 660 O O . LEU A 1 88 ? 10.525 -10.097 -17.184 1.00 80.12 88 LEU A O 1
ATOM 664 N N . LEU A 1 89 ? 10.517 -7.875 -17.562 1.00 77.31 89 LEU A N 1
ATOM 665 C CA . LEU A 1 89 ? 9.126 -7.795 -17.988 1.00 77.31 89 LEU A CA 1
ATOM 666 C C . LEU A 1 89 ? 9.084 -7.860 -19.514 1.00 77.31 89 LEU A C 1
ATOM 668 O O . LEU A 1 89 ? 9.789 -7.127 -20.210 1.00 77.31 89 LEU A O 1
ATOM 672 N N . ARG A 1 90 ? 8.262 -8.767 -20.041 1.00 70.25 90 ARG A N 1
ATOM 673 C CA . ARG A 1 90 ? 8.030 -8.918 -21.475 1.00 70.25 90 ARG A CA 1
ATOM 674 C C . ARG A 1 90 ? 6.539 -8.822 -21.735 1.00 70.25 90 ARG A C 1
ATOM 676 O O . ARG A 1 90 ? 5.741 -9.462 -21.059 1.00 70.25 90 ARG A O 1
ATOM 683 N N . TYR A 1 91 ? 6.175 -8.054 -22.753 1.00 55.06 91 TYR A N 1
ATOM 684 C CA . TYR A 1 91 ? 4.844 -8.133 -23.327 1.00 55.06 91 TYR A CA 1
ATOM 685 C C . TYR A 1 91 ? 4.803 -9.441 -24.122 1.00 55.06 91 TYR A C 1
ATOM 687 O O . TYR A 1 91 ? 5.481 -9.549 -25.145 1.00 55.06 91 TYR A O 1
ATOM 695 N N . GLU A 1 92 ? 4.072 -10.450 -23.652 1.00 51.28 92 GLU A N 1
ATOM 696 C CA . GLU A 1 92 ? 3.623 -11.517 -24.548 1.00 51.28 92 GLU A CA 1
ATOM 697 C C . GLU A 1 92 ? 2.672 -10.844 -25.537 1.00 51.28 92 GLU A C 1
ATOM 699 O O . GLU A 1 92 ? 1.525 -10.533 -25.212 1.00 51.28 92 GLU A O 1
ATOM 704 N N . SER A 1 93 ? 3.174 -10.481 -26.718 1.00 46.28 93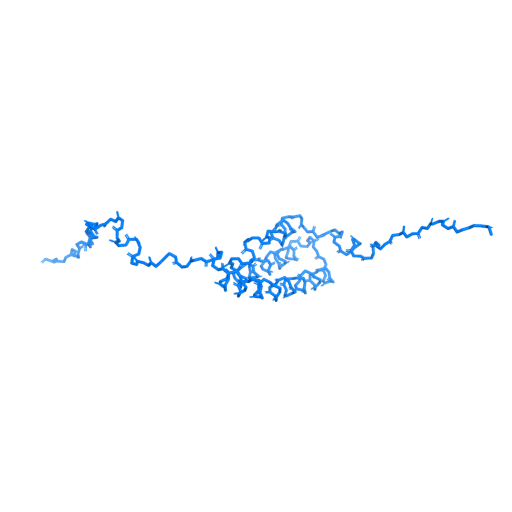 SER A N 1
ATOM 705 C CA . SER A 1 93 ? 2.324 -9.870 -27.730 1.00 46.28 93 SER A CA 1
ATOM 706 C C . SER A 1 93 ? 1.207 -10.844 -28.084 1.00 46.28 93 SER A C 1
ATOM 708 O O . SER A 1 93 ? 1.412 -12.055 -28.144 1.00 46.28 93 SER A O 1
ATOM 710 N N . ALA A 1 94 ? 0.009 -10.324 -28.349 1.00 49.50 94 ALA A N 1
ATOM 711 C CA . ALA A 1 94 ? -1.089 -11.132 -28.878 1.00 49.50 94 ALA A CA 1
ATOM 712 C C . ALA A 1 94 ? -0.678 -11.899 -30.159 1.00 49.50 94 ALA A C 1
ATOM 714 O O . ALA A 1 94 ? -1.232 -12.954 -30.442 1.00 49.50 94 ALA A O 1
ATOM 715 N N . GLU A 1 95 ? 0.343 -11.419 -30.880 1.00 47.41 95 GLU A N 1
ATOM 716 C CA . GLU A 1 95 ? 0.974 -12.103 -32.016 1.00 47.41 95 GLU A CA 1
ATOM 717 C C . GLU A 1 95 ? 1.732 -13.390 -31.622 1.00 47.41 95 GLU A C 1
ATOM 719 O O . GLU A 1 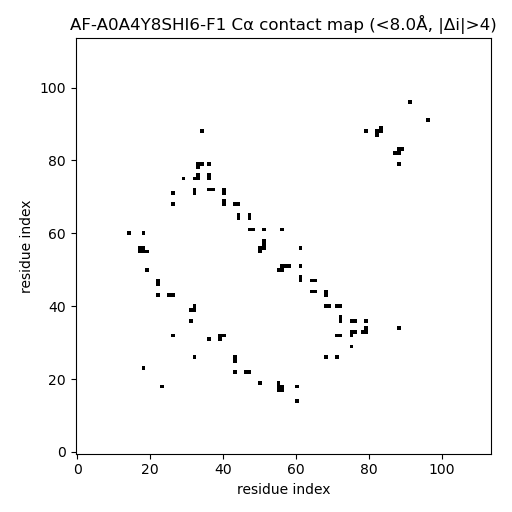95 ? 1.841 -14.301 -32.437 1.00 47.41 95 GLU A O 1
ATOM 724 N N . GLU A 1 96 ? 2.253 -13.503 -30.393 1.00 44.03 96 GLU A N 1
ATOM 725 C CA . GLU A 1 96 ? 2.881 -14.729 -29.870 1.00 44.03 96 GLU A CA 1
ATOM 726 C C . GLU A 1 96 ? 1.820 -15.801 -29.560 1.00 44.03 96 GLU A C 1
ATOM 728 O O . GLU A 1 96 ? 2.003 -16.961 -29.924 1.00 44.03 96 GLU A O 1
ATOM 733 N N . TRP A 1 97 ? 0.650 -15.394 -29.052 1.00 44.88 97 TRP A N 1
ATOM 734 C CA . TRP A 1 97 ? -0.529 -16.258 -28.883 1.00 44.88 97 TRP A CA 1
ATOM 735 C C . TRP A 1 97 ? -1.171 -16.682 -30.219 1.00 44.88 97 TRP A C 1
ATOM 737 O O . TRP A 1 97 ? -1.705 -17.784 -30.330 1.00 44.88 97 TRP A O 1
ATOM 747 N N . GLU A 1 98 ? -1.100 -15.843 -31.257 1.00 48.84 98 GLU A N 1
ATOM 748 C CA . GLU A 1 98 ? -1.568 -16.179 -32.614 1.00 48.84 98 GLU A CA 1
ATOM 749 C C . GLU A 1 98 ? -0.630 -17.163 -33.335 1.00 48.84 98 GLU A C 1
ATOM 751 O O . GLU A 1 98 ? -1.055 -17.904 -34.227 1.00 48.84 98 GLU A O 1
ATOM 756 N N . ARG A 1 99 ? 0.647 -17.201 -32.933 1.00 51.69 99 ARG A N 1
ATOM 757 C CA . ARG A 1 99 ? 1.663 -18.094 -33.504 1.00 51.69 99 ARG A CA 1
ATOM 758 C C . ARG A 1 99 ? 1.588 -19.514 -32.948 1.00 51.69 99 ARG A C 1
ATOM 760 O O . ARG A 1 99 ? 1.910 -20.451 -33.680 1.00 51.69 99 ARG A O 1
ATOM 767 N N . ASP A 1 100 ? 1.157 -19.661 -31.696 1.00 51.81 100 ASP A N 1
ATOM 768 C CA . ASP A 1 100 ? 1.136 -20.952 -31.006 1.00 51.81 100 ASP A CA 1
ATOM 769 C C . ASP A 1 100 ? -0.184 -21.733 -31.200 1.00 51.81 100 ASP A C 1
ATOM 771 O O . ASP A 1 100 ? -0.179 -22.955 -31.057 1.00 51.81 100 ASP A O 1
ATOM 775 N N . GLU A 1 101 ? -1.281 -21.100 -31.657 1.00 53.50 101 GLU A N 1
ATOM 776 C CA . GLU A 1 101 ? -2.508 -21.807 -32.089 1.00 53.50 101 GLU A CA 1
ATOM 777 C C . GLU A 1 101 ? -3.195 -21.188 -33.334 1.00 53.50 101 GLU A C 1
ATOM 779 O O . GLU A 1 101 ? -4.307 -20.646 -33.250 1.00 53.50 101 GLU A O 1
ATOM 784 N N . PRO A 1 102 ? -2.609 -21.320 -34.539 1.00 46.00 102 PRO A N 1
ATOM 785 C CA . PRO A 1 102 ? -3.266 -20.905 -35.773 1.00 46.00 102 PRO A CA 1
ATOM 786 C C . PRO A 1 102 ? -4.443 -21.850 -36.069 1.00 46.00 102 PRO A C 1
ATOM 788 O O . PRO A 1 102 ? -4.270 -22.920 -36.649 1.00 46.00 102 PRO A O 1
ATOM 791 N N . GLY A 1 103 ? -5.662 -21.478 -35.661 1.00 52.72 103 GLY A N 1
ATOM 792 C CA . GLY A 1 103 ? -6.871 -22.227 -36.035 1.00 52.72 103 GLY A CA 1
ATOM 793 C C . GLY A 1 103 ? -8.052 -22.219 -35.067 1.00 52.72 103 GLY A C 1
ATOM 794 O O . GLY A 1 103 ? -9.062 -22.860 -35.367 1.00 52.72 103 GLY A O 1
ATOM 795 N N . ARG A 1 104 ? -7.999 -21.515 -33.929 1.00 52.88 104 ARG A N 1
ATOM 796 C CA . ARG A 1 104 ? -9.164 -21.440 -33.033 1.00 52.88 104 ARG A CA 1
ATOM 797 C C . ARG A 1 104 ? -10.242 -20.515 -33.610 1.00 52.88 104 ARG A C 1
ATOM 799 O O . ARG A 1 104 ? -10.263 -19.316 -33.361 1.00 52.88 104 ARG A O 1
ATOM 806 N N . ILE A 1 105 ? -11.170 -21.088 -34.376 1.00 63.53 105 ILE A N 1
ATOM 807 C CA . ILE A 1 105 ? -12.394 -20.409 -34.819 1.00 63.53 105 ILE A CA 1
ATOM 808 C C . ILE A 1 105 ? -13.222 -20.065 -33.575 1.00 63.53 105 ILE A C 1
ATOM 810 O O . ILE A 1 105 ? -13.748 -20.952 -32.900 1.00 63.53 105 ILE A O 1
ATOM 814 N N . VAL A 1 106 ? -13.368 -18.775 -33.276 1.00 60.59 106 VAL A N 1
ATOM 815 C CA . VAL A 1 106 ? -14.370 -18.308 -32.315 1.00 60.59 106 VAL A CA 1
ATOM 816 C C . VAL A 1 106 ? -15.729 -18.441 -32.996 1.00 60.59 106 VAL A C 1
ATOM 818 O O . VAL A 1 106 ? -16.090 -17.638 -33.853 1.00 60.59 106 VAL A O 1
ATOM 821 N N . VAL A 1 107 ? -16.477 -19.490 -32.648 1.00 56.06 107 VAL A N 1
ATOM 822 C CA . VAL A 1 107 ? -17.875 -19.643 -33.064 1.00 56.06 107 VAL A CA 1
ATOM 823 C C . VAL A 1 107 ? -18.671 -18.535 -32.379 1.00 56.06 107 VAL A C 1
ATOM 825 O O . VAL A 1 107 ? -19.040 -18.638 -31.208 1.00 56.06 107 VAL A O 1
ATOM 828 N N . GLY A 1 108 ? -18.883 -17.436 -33.103 1.00 50.69 108 GLY A N 1
ATOM 829 C CA . GLY A 1 108 ? -19.826 -16.401 -32.711 1.00 50.69 108 GLY A CA 1
ATOM 830 C C . GLY A 1 108 ? -21.196 -17.035 -32.492 1.00 50.69 108 GLY A C 1
ATOM 831 O O . GLY A 1 108 ? -21.657 -17.830 -33.312 1.00 50.69 108 GLY A O 1
ATOM 832 N N . ARG A 1 109 ? -21.818 -16.721 -31.353 1.00 57.88 109 ARG A N 1
ATOM 833 C CA . ARG A 1 109 ? -23.195 -17.116 -31.044 1.00 57.88 109 ARG A CA 1
ATOM 834 C C . ARG A 1 109 ? -24.097 -16.771 -32.229 1.00 57.88 109 ARG A C 1
ATOM 836 O O . ARG A 1 109 ? -24.050 -15.647 -32.724 1.00 57.88 109 ARG A O 1
ATOM 843 N N . THR A 1 110 ? -24.924 -17.721 -32.646 1.00 50.81 110 THR A N 1
ATOM 844 C CA . THR A 1 110 ? -26.066 -17.470 -33.528 1.00 50.81 110 THR A CA 1
ATOM 845 C C . THR A 1 110 ? -26.922 -16.345 -32.941 1.00 50.81 110 THR A C 1
ATOM 847 O O . THR A 1 110 ? -27.389 -16.502 -31.811 1.00 50.81 110 THR A O 1
ATOM 850 N N . PRO A 1 111 ? -27.160 -15.233 -33.660 1.00 50.09 111 PRO A N 1
ATOM 851 C CA . PRO A 1 111 ? -28.325 -14.416 -33.394 1.00 50.09 111 PRO A CA 1
ATOM 852 C C . PRO A 1 111 ? -29.522 -15.201 -33.932 1.00 50.09 111 PRO A C 1
ATOM 854 O O . PRO A 1 111 ? -29.693 -15.390 -35.134 1.00 50.09 111 PRO A O 1
ATOM 857 N N . GLU A 1 112 ? -30.280 -15.759 -33.006 1.00 51.75 112 GLU A N 1
ATOM 858 C CA . GLU A 1 112 ? -31.598 -16.323 -33.237 1.00 51.75 112 GLU A CA 1
ATOM 859 C C . GLU A 1 112 ? -32.580 -15.195 -33.560 1.00 51.75 112 GLU A C 1
ATOM 861 O O . GLU A 1 112 ? -33.004 -14.495 -32.652 1.00 51.75 112 GLU A O 1
ATOM 866 N N . GLU A 1 113 ? -32.946 -15.008 -34.833 1.00 47.84 113 GLU A N 1
ATOM 867 C CA . GLU A 1 113 ? -34.066 -14.131 -35.204 1.00 47.84 113 GLU A CA 1
ATOM 868 C C . GLU A 1 113 ? -34.862 -14.678 -36.406 1.00 47.84 113 GLU A C 1
ATOM 870 O O . GLU A 1 113 ? -34.383 -14.660 -37.538 1.00 47.84 113 GLU A O 1
ATOM 875 N N . GLY A 1 114 ? -36.095 -15.121 -36.106 1.00 46.47 114 GLY A N 1
ATOM 876 C CA . GLY A 1 114 ? -37.320 -14.883 -36.894 1.00 46.47 114 GLY A CA 1
ATOM 877 C C . GLY A 1 114 ? -37.650 -15.814 -38.048 1.00 46.47 114 GLY A C 1
ATOM 878 O O . GLY A 1 114 ? -37.359 -15.425 -39.197 1.00 46.47 114 GLY A O 1
#